Protein AF-A0A550H8I4-F1 (afdb_monomer_lite)

pLDDT: mean 87.82, std 11.01, range [36.25, 98.25]

Radius of gyration: 15.09 Å; chains: 1; bounding box: 29×20×45 Å

Secondary structure (DSSP, 8-state):
-------SEEE---TTTT--GGG-HHHHHGGGS-GGGS-HHHHHHHHSPPPPEETTEES---HHHHHHHHHHHHTT--EEE--GGG-

Sequence (87 aa):
MRREEIVEVLLTADRTLMSNYHNNEFLGFGTCAPPNFIPELFFSYLFFPRIKTTNGVPSAAPYGLRKIEAQLLNEGFNVNTIDPDQI

Structure (mmCIF, N/CA/C/O backbone):
data_AF-A0A550H8I4-F1
#
_entry.id   AF-A0A550H8I4-F1
#
loop_
_atom_site.group_PDB
_atom_site.id
_atom_site.type_symbol
_atom_site.label_atom_id
_atom_site.label_alt_id
_atom_site.label_comp_id
_atom_site.label_asym_id
_atom_site.label_entity_id
_atom_site.label_seq_id
_atom_site.pdbx_PDB_ins_code
_atom_site.Cartn_x
_atom_site.Cartn_y
_atom_site.Cartn_z
_atom_site.occupancy
_atom_site.B_iso_or_equiv
_atom_site.auth_seq_id
_atom_site.auth_comp_id
_atom_site.auth_asym_id
_atom_site.auth_atom_id
_atom_site.pdbx_PDB_model_num
ATOM 1 N N . MET A 1 1 ? 8.416 -7.056 22.015 1.00 36.25 1 MET A N 1
ATOM 2 C CA . MET A 1 1 ? 7.702 -8.216 21.446 1.00 36.25 1 MET A CA 1
ATOM 3 C C . MET A 1 1 ? 6.220 -7.861 21.446 1.00 36.25 1 MET A C 1
ATOM 5 O O . MET A 1 1 ? 5.598 -7.920 22.497 1.00 36.25 1 MET A O 1
ATOM 9 N N . ARG A 1 2 ? 5.702 -7.309 20.340 1.00 47.62 2 ARG A N 1
ATOM 10 C CA . ARG A 1 2 ? 4.278 -6.947 20.226 1.00 47.62 2 ARG A CA 1
ATOM 11 C C . ARG A 1 2 ? 3.534 -8.246 19.897 1.00 47.62 2 ARG A C 1
ATOM 13 O O . ARG A 1 2 ? 3.993 -8.965 19.016 1.00 47.62 2 ARG A O 1
ATOM 20 N N . ARG A 1 3 ? 2.508 -8.590 20.682 1.00 46.47 3 ARG A N 1
ATOM 21 C CA . ARG A 1 3 ? 1.625 -9.743 20.426 1.00 46.47 3 ARG A CA 1
ATOM 22 C C . ARG A 1 3 ? 1.059 -9.621 19.008 1.00 46.47 3 ARG A C 1
ATOM 24 O O . ARG A 1 3 ? 0.891 -8.495 18.550 1.00 46.47 3 ARG A O 1
ATOM 31 N N . GLU A 1 4 ? 0.788 -10.742 18.343 1.00 59.38 4 GLU A N 1
ATOM 32 C CA . GLU A 1 4 ? -0.028 -10.743 17.124 1.00 59.38 4 GLU A CA 1
ATOM 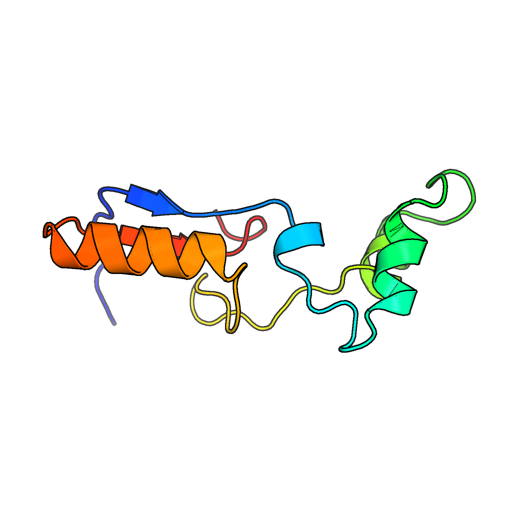33 C C . GLU A 1 4 ? -1.378 -10.102 17.473 1.00 59.38 4 GLU A C 1
ATOM 35 O O . GLU A 1 4 ? -2.210 -10.696 18.159 1.00 59.38 4 GLU A O 1
ATOM 40 N N . GLU A 1 5 ? -1.529 -8.822 17.136 1.00 67.38 5 GLU A N 1
ATOM 41 C CA . GLU A 1 5 ? -2.788 -8.104 17.266 1.00 67.38 5 GLU A CA 1
ATOM 42 C C . GLU A 1 5 ? -3.730 -8.700 16.230 1.00 67.38 5 GLU A C 1
ATOM 44 O O . GLU A 1 5 ? -3.440 -8.679 15.036 1.00 67.38 5 GLU A O 1
ATOM 49 N N . ILE A 1 6 ? -4.835 -9.279 16.698 1.00 80.50 6 ILE A N 1
ATOM 50 C CA . ILE A 1 6 ? -5.889 -9.795 15.829 1.00 80.50 6 ILE A CA 1
ATOM 51 C C . ILE A 1 6 ? -6.437 -8.604 15.047 1.00 80.50 6 ILE A C 1
ATOM 53 O O . ILE A 1 6 ? -7.114 -7.748 15.617 1.00 80.50 6 ILE A O 1
ATOM 57 N N . VAL A 1 7 ? -6.087 -8.533 13.766 1.00 89.38 7 VAL A N 1
ATOM 58 C CA . VAL A 1 7 ? -6.527 -7.475 12.857 1.00 89.38 7 VAL A CA 1
ATOM 59 C C . VAL A 1 7 ? -7.922 -7.832 12.354 1.00 89.38 7 VAL A C 1
ATOM 61 O O . VAL A 1 7 ? -8.142 -8.946 11.884 1.00 89.38 7 VAL A O 1
ATOM 64 N N . GLU A 1 8 ? -8.868 -6.904 12.456 1.00 94.19 8 GLU A N 1
ATOM 65 C CA . GLU A 1 8 ? -10.235 -7.105 11.961 1.00 94.19 8 GLU A CA 1
ATOM 66 C C . GLU A 1 8 ? -10.308 -6.883 10.450 1.00 94.19 8 GLU A C 1
ATOM 68 O O . GLU A 1 8 ? -11.051 -7.568 9.748 1.00 94.19 8 GLU A O 1
ATOM 73 N N . VAL A 1 9 ? -9.513 -5.934 9.945 1.00 95.06 9 VAL A N 1
ATOM 74 C CA . VAL A 1 9 ? -9.444 -5.602 8.522 1.00 95.06 9 VAL A CA 1
ATOM 75 C C . VAL A 1 9 ? -7.988 -5.547 8.069 1.00 95.06 9 VAL A C 1
ATOM 77 O O . VAL A 1 9 ? -7.199 -4.739 8.553 1.00 95.06 9 VAL A O 1
ATOM 80 N N . LEU A 1 10 ? -7.630 -6.384 7.098 1.00 94.31 10 LEU A N 1
ATOM 81 C CA . LEU A 1 10 ? -6.320 -6.354 6.453 1.00 94.31 10 LEU A CA 1
ATOM 82 C C . LEU A 1 10 ? -6.445 -5.691 5.081 1.00 94.31 10 LEU A C 1
ATOM 84 O O . LEU A 1 10 ? -7.212 -6.142 4.231 1.00 94.31 10 LEU A O 1
ATOM 88 N N . LEU A 1 11 ? -5.692 -4.616 4.867 1.00 95.62 11 LEU A N 1
ATOM 89 C CA . LEU A 1 11 ? -5.634 -3.899 3.601 1.00 95.62 11 LEU A CA 1
ATOM 90 C C . LEU A 1 11 ? -4.362 -4.273 2.845 1.00 95.62 11 LEU A C 1
ATOM 92 O O . LEU A 1 11 ? -3.274 -4.334 3.411 1.00 95.62 11 LEU A O 1
ATOM 96 N N . 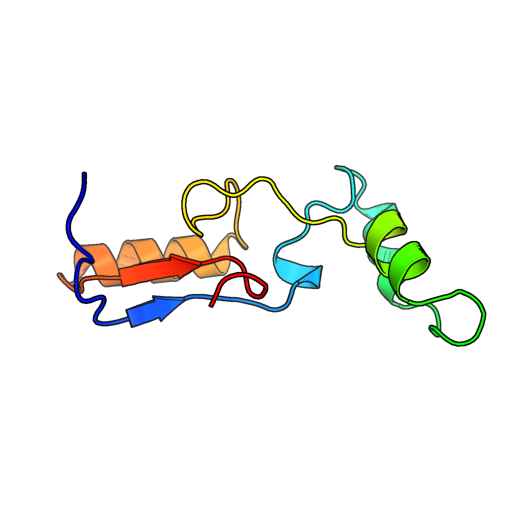THR A 1 12 ? -4.491 -4.482 1.542 1.00 95.38 12 THR A N 1
ATOM 97 C CA . THR A 1 12 ? -3.361 -4.722 0.644 1.00 95.38 12 THR A CA 1
ATOM 98 C C . THR A 1 12 ? -3.718 -4.244 -0.764 1.00 95.38 12 THR A C 1
ATOM 100 O O . THR A 1 12 ? -4.841 -3.798 -1.013 1.00 95.38 12 THR A O 1
ATOM 103 N N . ALA A 1 13 ? -2.761 -4.286 -1.679 1.00 94.69 13 ALA A N 1
ATOM 104 C CA . ALA A 1 13 ? -2.962 -3.990 -3.090 1.00 94.69 13 ALA A CA 1
ATOM 105 C C . ALA A 1 13 ? -1.932 -4.759 -3.916 1.00 94.69 13 ALA A C 1
ATOM 107 O O . ALA A 1 13 ? -0.937 -5.239 -3.375 1.00 94.69 13 ALA A O 1
ATOM 108 N N . ASP A 1 14 ? -2.144 -4.829 -5.229 1.00 92.38 14 ASP A N 1
ATOM 109 C CA . ASP A 1 14 ? -1.184 -5.458 -6.130 1.00 92.38 14 ASP A CA 1
ATOM 110 C C . ASP A 1 14 ? 0.205 -4.828 -6.001 1.00 92.38 14 ASP A C 1
ATOM 112 O O . ASP A 1 14 ? 0.366 -3.626 -5.763 1.00 92.38 14 ASP A O 1
ATOM 116 N N . ARG A 1 15 ? 1.238 -5.643 -6.215 1.00 89.75 15 ARG A N 1
ATOM 117 C CA . ARG A 1 15 ? 2.634 -5.226 -6.058 1.00 89.75 15 ARG A CA 1
ATOM 118 C C . ARG A 1 15 ? 3.009 -4.022 -6.924 1.00 89.75 15 ARG A C 1
ATOM 120 O O . ARG A 1 15 ? 3.822 -3.201 -6.509 1.00 89.75 15 ARG A O 1
ATOM 127 N N . THR A 1 16 ? 2.412 -3.891 -8.106 1.00 91.06 16 THR A N 1
ATOM 128 C CA . THR A 1 16 ? 2.597 -2.721 -8.977 1.00 91.06 16 THR A CA 1
ATOM 129 C C . THR A 1 16 ? 2.053 -1.450 -8.325 1.00 91.06 16 THR A C 1
ATOM 131 O O . THR A 1 16 ? 2.725 -0.426 -8.332 1.00 91.06 16 THR A O 1
ATOM 134 N N . LEU A 1 17 ? 0.893 -1.517 -7.665 1.00 92.00 17 LEU A N 1
ATOM 135 C CA . LEU A 1 17 ? 0.306 -0.392 -6.929 1.00 92.00 17 LEU A CA 1
ATOM 136 C C . LEU A 1 17 ? 1.082 -0.055 -5.648 1.00 92.00 17 LEU A C 1
ATOM 138 O O . LEU A 1 17 ? 1.114 1.103 -5.239 1.00 92.00 17 LEU A O 1
ATOM 142 N N . MET A 1 18 ? 1.718 -1.048 -5.025 1.00 92.62 18 MET A N 1
ATOM 143 C CA . MET A 1 18 ? 2.571 -0.862 -3.846 1.00 92.62 18 MET A CA 1
ATOM 144 C C . MET A 1 18 ? 4.003 -0.425 -4.188 1.00 92.62 18 MET A C 1
ATOM 146 O O . MET A 1 18 ? 4.773 -0.117 -3.284 1.00 92.62 18 MET A O 1
ATOM 150 N N . SER A 1 19 ? 4.387 -0.367 -5.465 1.00 91.50 19 SER A N 1
ATOM 151 C CA . SER A 1 19 ? 5.733 0.041 -5.869 1.00 91.50 19 SER A CA 1
ATOM 152 C C . SER A 1 19 ? 5.854 1.551 -6.072 1.00 91.50 19 SER A C 1
ATOM 154 O O . SER A 1 19 ? 4.934 2.216 -6.540 1.00 91.50 19 SER A O 1
ATOM 156 N N . ASN A 1 20 ? 7.034 2.099 -5.773 1.00 90.19 20 ASN A N 1
ATOM 157 C CA . ASN A 1 20 ? 7.398 3.472 -6.127 1.00 90.19 20 ASN A CA 1
ATOM 158 C C . ASN A 1 20 ? 8.125 3.572 -7.479 1.00 90.19 20 ASN A C 1
ATOM 160 O O . ASN A 1 20 ? 8.603 4.654 -7.814 1.00 90.19 20 ASN A O 1
ATOM 164 N N . TYR A 1 21 ? 8.265 2.469 -8.224 1.00 91.12 21 TYR A N 1
ATOM 165 C CA . TYR A 1 21 ? 8.895 2.446 -9.550 1.00 91.12 21 TYR A CA 1
ATOM 166 C C . TYR A 1 21 ? 10.313 3.057 -9.569 1.00 91.12 21 TYR A C 1
ATOM 168 O O . TYR A 1 21 ? 10.662 3.821 -10.464 1.00 91.12 21 TYR A O 1
ATOM 176 N N . HIS A 1 22 ? 11.129 2.790 -8.537 1.00 89.88 22 HIS A N 1
ATOM 177 C CA . HIS A 1 22 ? 12.449 3.428 -8.327 1.00 89.88 22 HIS A CA 1
ATOM 178 C C . HIS A 1 22 ? 12.401 4.964 -8.227 1.00 89.88 22 HIS A C 1
ATOM 180 O O . HIS A 1 22 ? 13.373 5.650 -8.541 1.00 89.88 22 HIS A O 1
ATOM 186 N N . ASN A 1 23 ? 11.275 5.514 -7.766 1.00 88.00 23 ASN A N 1
ATOM 187 C CA . ASN A 1 23 ? 10.955 6.945 -7.775 1.00 88.00 23 ASN A CA 1
ATOM 188 C C . ASN A 1 23 ? 10.901 7.554 -9.190 1.00 88.00 23 ASN A C 1
ATOM 190 O O . ASN A 1 23 ? 11.126 8.752 -9.353 1.00 88.00 23 ASN A O 1
ATOM 194 N N . ASN A 1 24 ? 10.622 6.739 -10.213 1.00 86.75 24 ASN A N 1
ATOM 195 C CA . ASN A 1 24 ? 10.501 7.176 -11.596 1.00 86.75 24 ASN A CA 1
ATOM 196 C C . ASN A 1 24 ? 9.182 6.687 -12.207 1.00 86.75 24 ASN A C 1
ATOM 198 O O . ASN A 1 24 ? 9.028 5.527 -12.582 1.00 8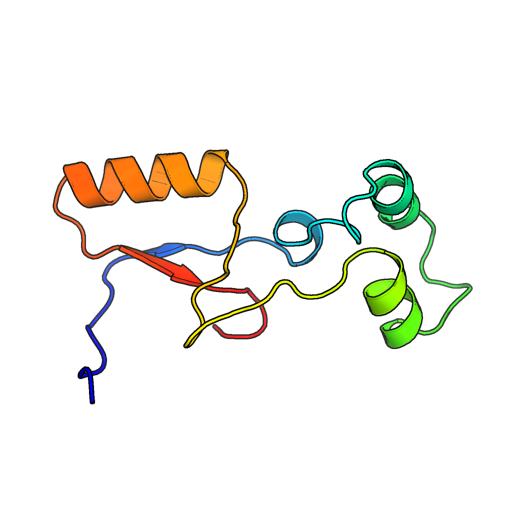6.75 24 ASN A O 1
ATOM 202 N N . GLU A 1 25 ? 8.238 7.608 -12.368 1.00 81.31 25 GLU A N 1
ATOM 203 C CA . GLU A 1 25 ? 6.908 7.325 -12.914 1.00 81.31 25 GLU A CA 1
ATOM 204 C C . GLU A 1 25 ? 6.958 6.749 -14.340 1.00 81.31 25 GLU A C 1
ATOM 206 O O . GLU A 1 25 ? 6.161 5.875 -14.678 1.00 81.31 25 GLU A O 1
ATOM 211 N N . PHE A 1 26 ? 7.933 7.158 -15.165 1.00 84.25 26 PHE A N 1
ATOM 212 C CA . PHE A 1 26 ? 8.104 6.623 -16.524 1.00 84.25 26 PHE A CA 1
ATOM 213 C C . PHE A 1 26 ? 8.500 5.151 -16.533 1.00 84.25 26 PHE A C 1
ATOM 215 O O . PHE A 1 26 ? 8.116 4.409 -17.436 1.00 84.25 26 PHE A O 1
ATOM 222 N N . LEU A 1 27 ? 9.227 4.707 -15.510 1.00 85.00 27 LEU A N 1
ATOM 223 C CA . LEU A 1 27 ? 9.549 3.298 -15.339 1.00 85.00 27 LEU A CA 1
ATOM 224 C C . LEU A 1 27 ? 8.283 2.495 -15.010 1.00 85.00 27 LEU A C 1
ATOM 226 O O . LEU A 1 27 ? 8.135 1.365 -15.465 1.00 85.00 27 LEU A O 1
ATOM 230 N N . GLY A 1 28 ? 7.304 3.114 -14.347 1.00 81.81 28 GLY A N 1
ATOM 231 C CA . GLY A 1 28 ? 5.986 2.520 -14.144 1.00 81.81 28 GLY A CA 1
ATOM 232 C C . GLY A 1 28 ? 5.226 2.223 -15.431 1.00 81.81 28 GLY A C 1
ATOM 233 O O . GLY A 1 28 ? 4.628 1.154 -15.533 1.00 81.81 28 GLY A O 1
ATOM 234 N N . PHE A 1 29 ? 5.331 3.061 -16.467 1.00 83.69 29 PHE A N 1
ATOM 235 C CA . PHE A 1 29 ? 4.746 2.749 -17.782 1.00 83.69 29 PHE A CA 1
ATOM 236 C C . PHE A 1 29 ? 5.353 1.499 -18.428 1.00 83.69 29 PHE A C 1
ATOM 238 O O . PHE A 1 29 ? 4.680 0.808 -19.192 1.00 83.69 29 PHE A O 1
ATOM 245 N N . GLY A 1 30 ? 6.604 1.174 -18.100 1.00 84.56 30 GLY A N 1
ATOM 246 C CA . 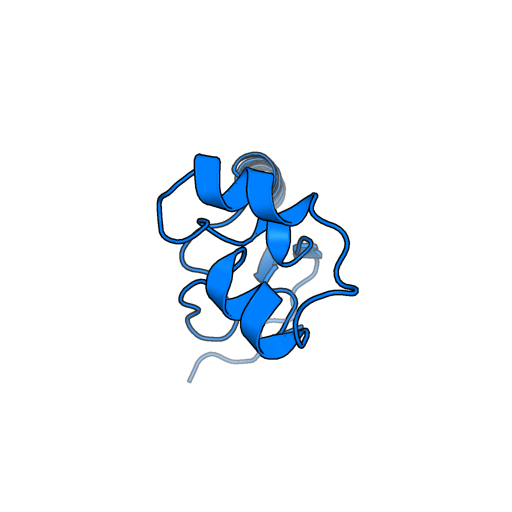GLY A 1 30 ? 7.261 -0.038 -18.576 1.00 84.56 30 GLY A CA 1
ATOM 247 C C . GLY A 1 30 ? 6.594 -1.334 -18.102 1.00 84.56 30 GLY A C 1
ATOM 248 O O . GLY A 1 30 ? 6.735 -2.358 -18.765 1.00 84.56 30 GLY A O 1
ATOM 249 N N . THR A 1 31 ? 5.784 -1.289 -17.037 1.00 84.62 31 THR A N 1
ATOM 250 C CA . THR A 1 31 ? 4.973 -2.442 -16.599 1.00 84.62 31 THR A CA 1
ATOM 251 C C . THR A 1 31 ? 3.921 -2.878 -17.617 1.00 84.62 31 THR A C 1
ATOM 253 O O . THR A 1 31 ? 3.490 -4.026 -17.583 1.00 84.62 31 THR A O 1
ATOM 256 N N . CYS A 1 32 ? 3.547 -2.005 -18.558 1.00 85.38 32 CYS A N 1
ATOM 257 C CA . CYS A 1 32 ? 2.617 -2.322 -19.643 1.00 85.38 32 CYS A CA 1
ATOM 258 C C . CYS A 1 32 ? 3.268 -3.122 -20.785 1.00 85.38 32 CYS A C 1
ATOM 260 O O . CYS A 1 32 ? 2.570 -3.553 -21.705 1.00 85.38 32 CYS A O 1
ATOM 262 N N . ALA A 1 33 ? 4.595 -3.284 -20.779 1.00 83.44 33 ALA A N 1
ATOM 263 C CA . ALA A 1 33 ? 5.285 -4.069 -21.791 1.00 83.44 33 ALA A CA 1
ATOM 264 C C . ALA A 1 33 ? 4.965 -5.568 -21.623 1.00 83.44 33 ALA A C 1
ATOM 266 O O . ALA A 1 33 ? 4.882 -6.059 -20.496 1.00 83.44 33 ALA A O 1
ATOM 267 N N . PRO A 1 34 ? 4.811 -6.326 -22.724 1.00 77.44 34 PRO A N 1
ATOM 268 C CA . PRO A 1 34 ? 4.553 -7.756 -22.641 1.00 77.44 34 PRO A CA 1
ATOM 269 C C . PRO A 1 34 ? 5.731 -8.475 -21.954 1.00 77.44 34 PRO A C 1
ATOM 271 O O . PRO A 1 34 ? 6.884 -8.269 -22.348 1.00 77.44 34 PRO A O 1
ATOM 274 N N . PRO A 1 35 ? 5.471 -9.357 -20.971 1.00 68.25 35 PRO A N 1
ATOM 275 C CA . PRO A 1 35 ? 6.512 -9.996 -20.159 1.00 68.25 35 PRO A CA 1
ATOM 276 C C . PRO A 1 35 ? 7.378 -10.997 -20.944 1.00 68.25 35 PRO A C 1
ATOM 278 O O . PRO A 1 35 ? 8.392 -11.476 -20.449 1.00 68.25 35 PRO A O 1
ATOM 281 N N . ASN A 1 36 ? 7.012 -11.312 -22.187 1.00 72.56 36 ASN A N 1
ATOM 282 C CA . ASN A 1 36 ? 7.570 -12.416 -22.970 1.00 72.56 36 ASN A CA 1
ATOM 283 C C . ASN A 1 36 ? 9.050 -12.266 -23.359 1.00 72.56 36 ASN A C 1
ATOM 285 O O . ASN A 1 36 ? 9.644 -13.235 -23.826 1.00 72.56 36 ASN A O 1
ATOM 289 N N . PHE A 1 37 ? 9.644 -11.080 -23.208 1.00 74.94 37 PHE A N 1
ATOM 290 C CA . PHE A 1 37 ? 11.029 -10.834 -23.622 1.00 74.94 37 PHE A CA 1
ATOM 291 C C . PHE A 1 37 ? 12.056 -10.965 -22.491 1.00 74.94 37 PHE A C 1
ATOM 293 O O . PHE A 1 37 ? 13.248 -11.056 -22.778 1.00 74.94 37 PHE A O 1
ATOM 300 N N . ILE A 1 38 ? 11.634 -10.953 -21.222 1.00 83.19 38 ILE A N 1
ATOM 301 C CA . ILE A 1 38 ? 12.543 -10.815 -20.077 1.00 83.19 38 ILE A CA 1
ATOM 302 C C . ILE A 1 38 ? 12.084 -11.732 -18.931 1.00 83.19 38 ILE A C 1
ATOM 304 O O . ILE A 1 38 ? 10.890 -11.783 -18.647 1.00 83.19 38 ILE A O 1
ATOM 308 N N . PRO A 1 39 ? 12.999 -12.421 -18.220 1.00 87.62 39 PRO A N 1
ATOM 309 C CA . PRO A 1 39 ? 12.647 -13.185 -17.025 1.00 87.62 39 PRO A CA 1
ATOM 310 C C . PRO A 1 39 ? 11.893 -12.339 -15.985 1.00 87.62 39 PRO A C 1
ATOM 312 O O . PRO A 1 39 ? 12.300 -11.219 -15.672 1.00 87.62 39 PRO A O 1
ATOM 315 N N . GLU A 1 40 ? 10.838 -12.900 -15.393 1.00 84.56 40 GLU A N 1
ATOM 316 C CA . GLU A 1 40 ? 9.920 -12.206 -14.473 1.00 84.56 40 GLU A CA 1
ATOM 317 C C . GLU A 1 40 ? 10.623 -11.543 -13.275 1.00 84.56 40 GLU A C 1
ATOM 319 O O . GLU A 1 40 ? 10.288 -10.425 -12.877 1.00 84.56 40 GLU A O 1
ATOM 324 N N . LEU A 1 41 ? 11.653 -12.190 -12.718 1.00 85.69 41 LEU A N 1
ATOM 325 C CA . LEU A 1 41 ? 12.425 -11.637 -11.603 1.00 85.69 41 LEU A CA 1
ATOM 326 C C . LEU A 1 41 ? 13.141 -10.336 -11.995 1.00 85.69 41 LEU A C 1
ATOM 328 O O . LEU A 1 41 ? 13.186 -9.387 -11.217 1.00 85.69 41 LEU A O 1
ATOM 332 N N . PHE A 1 42 ? 13.678 -10.281 -13.215 1.00 87.94 42 PHE A N 1
ATOM 333 C CA . PHE A 1 42 ? 14.341 -9.087 -13.727 1.00 87.94 42 PHE A CA 1
ATOM 334 C C . PHE A 1 42 ? 13.319 -8.014 -14.113 1.00 87.94 42 PHE A C 1
ATOM 336 O O . PHE A 1 42 ? 13.518 -6.845 -13.799 1.00 87.94 42 PHE A O 1
ATOM 343 N N . PHE A 1 43 ? 12.199 -8.412 -14.725 1.00 88.00 43 PHE A N 1
ATOM 344 C CA . PHE A 1 43 ? 11.097 -7.509 -15.064 1.00 88.00 43 PHE A CA 1
ATOM 345 C C . PHE A 1 43 ? 10.526 -6.813 -13.818 1.00 88.00 43 PHE A C 1
ATOM 347 O O . PHE A 1 43 ? 10.426 -5.588 -13.775 1.00 88.00 43 PHE A O 1
ATOM 354 N N . SER A 1 44 ? 10.231 -7.581 -12.765 1.00 88.25 44 SER A N 1
ATOM 355 C CA . SER A 1 44 ? 9.722 -7.051 -11.495 1.00 88.25 44 SER A CA 1
ATOM 356 C C . SER A 1 44 ? 10.745 -6.202 -10.749 1.00 88.25 44 SER A C 1
ATOM 358 O O . SER A 1 44 ? 10.386 -5.164 -10.201 1.00 88.25 44 SER A O 1
ATOM 360 N N . TYR A 1 45 ? 12.023 -6.590 -10.750 1.00 88.50 45 TYR A N 1
ATOM 361 C CA . TYR A 1 45 ? 13.087 -5.774 -10.167 1.00 88.50 45 TYR A CA 1
ATOM 362 C C . TYR A 1 45 ? 13.239 -4.428 -10.884 1.00 88.50 45 TYR A C 1
ATOM 364 O O . TYR A 1 45 ? 13.403 -3.402 -10.226 1.00 88.50 45 TYR A O 1
ATOM 372 N N . LEU A 1 46 ? 13.179 -4.426 -12.218 1.00 88.31 46 LEU A N 1
ATOM 373 C CA . LEU A 1 46 ? 13.363 -3.226 -13.022 1.00 88.31 46 LEU A CA 1
ATOM 374 C C . LEU A 1 46 ? 12.170 -2.278 -12.908 1.00 88.31 46 LEU A C 1
ATOM 376 O O . LEU A 1 46 ? 12.375 -1.092 -12.687 1.00 88.31 46 LEU A O 1
ATOM 380 N N . PHE A 1 47 ? 10.944 -2.782 -13.055 1.00 89.00 47 PHE A N 1
ATOM 381 C CA . PHE A 1 47 ? 9.777 -1.914 -13.166 1.00 89.00 47 PHE A CA 1
ATOM 382 C C . PHE A 1 47 ? 9.069 -1.673 -11.834 1.00 89.00 47 PHE A C 1
ATOM 384 O O . PHE A 1 47 ? 8.813 -0.525 -11.505 1.00 89.00 47 PHE A O 1
ATOM 391 N N . PHE A 1 48 ? 8.793 -2.704 -11.036 1.00 91.31 48 PHE A N 1
ATOM 392 C CA . PHE A 1 48 ? 8.024 -2.585 -9.788 1.00 91.31 48 PHE A CA 1
ATOM 393 C C . PHE A 1 48 ? 8.791 -3.182 -8.593 1.00 91.31 48 PHE A C 1
ATOM 395 O O . PHE A 1 48 ? 8.427 -4.239 -8.052 1.00 91.31 48 PHE A O 1
ATOM 402 N N . PRO A 1 49 ? 9.883 -2.521 -8.156 1.00 90.81 49 PRO A N 1
ATOM 403 C CA . PRO A 1 49 ? 10.651 -2.972 -7.006 1.00 90.81 49 PRO A CA 1
ATOM 404 C C . PRO A 1 49 ? 9.779 -3.026 -5.751 1.00 90.81 49 PRO A C 1
ATOM 406 O O . PRO A 1 49 ? 8.852 -2.228 -5.574 1.00 90.81 49 PRO A O 1
ATOM 409 N N . ARG A 1 50 ? 10.113 -3.959 -4.856 1.00 89.62 50 ARG A N 1
ATOM 410 C CA . ARG A 1 50 ? 9.507 -4.016 -3.524 1.00 89.62 50 ARG A CA 1
ATOM 411 C C . ARG A 1 50 ? 9.870 -2.762 -2.749 1.00 89.62 50 ARG A C 1
ATOM 413 O O . ARG A 1 50 ? 11.031 -2.348 -2.729 1.00 89.62 50 ARG A O 1
ATOM 420 N N . ILE A 1 51 ? 8.882 -2.200 -2.077 1.00 91.31 51 ILE A N 1
ATOM 421 C CA . ILE A 1 51 ? 9.102 -1.112 -1.137 1.00 91.31 51 ILE A CA 1
ATOM 422 C C . ILE A 1 51 ? 9.595 -1.656 0.199 1.00 91.31 51 ILE A C 1
ATOM 424 O O . ILE A 1 51 ? 9.468 -2.838 0.515 1.00 91.31 51 ILE A O 1
ATOM 428 N N . LYS A 1 52 ? 10.209 -0.783 0.995 1.00 91.69 52 LYS A N 1
ATOM 429 C CA . LYS A 1 52 ? 10.726 -1.171 2.301 1.00 91.69 52 LYS A CA 1
ATOM 430 C C . LYS A 1 52 ? 9.560 -1.457 3.242 1.00 91.69 52 LYS A C 1
ATOM 432 O O . LYS A 1 52 ? 8.722 -0.588 3.470 1.00 91.69 52 LYS A O 1
ATOM 437 N N . THR A 1 53 ? 9.558 -2.636 3.843 1.00 92.31 53 THR A N 1
ATOM 438 C CA . THR A 1 53 ? 8.565 -3.028 4.842 1.00 92.31 53 THR A CA 1
ATOM 439 C C . THR A 1 53 ? 9.199 -3.134 6.226 1.00 92.31 53 THR A C 1
ATOM 441 O O . THR A 1 53 ? 10.398 -3.381 6.375 1.00 92.31 53 THR A O 1
ATOM 444 N N . THR A 1 54 ? 8.406 -2.894 7.267 1.00 91.19 54 THR A N 1
ATOM 445 C CA . THR A 1 54 ? 8.781 -3.119 8.668 1.00 91.19 54 THR A CA 1
ATOM 446 C C . THR A 1 54 ? 7.706 -3.986 9.306 1.00 91.19 54 THR A C 1
ATOM 448 O O . THR A 1 54 ? 6.603 -3.510 9.550 1.00 91.19 54 THR A O 1
ATOM 451 N N . ASN A 1 55 ? 8.025 -5.258 9.569 1.00 86.81 55 ASN A N 1
ATOM 452 C CA . ASN A 1 55 ? 7.074 -6.260 10.074 1.00 86.81 55 ASN A CA 1
ATOM 453 C C . ASN A 1 55 ? 5.804 -6.377 9.204 1.00 86.81 55 ASN A C 1
ATOM 455 O O . ASN A 1 55 ? 4.697 -6.264 9.720 1.00 86.81 55 ASN A O 1
ATOM 459 N N . GLY A 1 56 ? 5.948 -6.514 7.881 1.00 86.06 56 GLY A N 1
ATOM 460 C CA . GLY A 1 56 ? 4.805 -6.569 6.957 1.00 86.06 56 GLY A CA 1
ATOM 461 C C . GLY A 1 56 ? 4.275 -5.197 6.534 1.00 86.06 56 GLY A C 1
ATOM 462 O O . GLY A 1 56 ? 3.790 -5.046 5.417 1.00 86.06 56 GLY A O 1
ATOM 463 N N . VAL A 1 57 ? 4.418 -4.170 7.379 1.00 90.81 57 VAL A N 1
ATOM 464 C CA . VAL A 1 57 ? 3.858 -2.841 7.103 1.00 90.81 57 VAL A CA 1
ATOM 465 C C . VAL A 1 57 ? 4.739 -2.087 6.103 1.00 90.81 57 VAL A C 1
ATOM 467 O O . VAL A 1 57 ? 5.920 -1.848 6.389 1.00 90.81 57 VAL A O 1
ATOM 470 N N . PRO A 1 58 ? 4.203 -1.681 4.943 1.00 93.25 58 PRO A N 1
ATOM 471 C CA . PRO A 1 58 ? 4.966 -0.975 3.930 1.00 93.25 58 PRO A CA 1
ATOM 472 C C . PRO A 1 58 ? 5.226 0.490 4.312 1.00 93.25 58 PRO A C 1
ATOM 474 O O . PRO A 1 58 ? 4.366 1.168 4.882 1.00 93.25 58 PRO A O 1
ATOM 477 N N . SER A 1 59 ? 6.403 1.021 3.953 1.00 92.94 59 SER A N 1
ATOM 478 C CA . SER A 1 59 ? 6.771 2.423 4.217 1.00 92.94 59 SER A CA 1
ATOM 479 C C . SER A 1 59 ? 5.892 3.435 3.475 1.00 92.94 59 SER A C 1
ATOM 481 O O . SER A 1 59 ? 5.749 4.570 3.920 1.00 92.94 59 SER A O 1
ATOM 483 N N . ALA A 1 60 ? 5.318 3.034 2.342 1.00 92.00 60 ALA A N 1
ATOM 484 C CA . ALA A 1 60 ? 4.376 3.807 1.543 1.00 92.00 60 ALA A CA 1
ATOM 485 C C . ALA A 1 60 ? 3.285 2.865 1.024 1.00 92.00 60 ALA A C 1
ATOM 487 O O . ALA A 1 60 ? 3.523 1.680 0.866 1.00 92.00 60 ALA A O 1
ATOM 488 N N . ALA A 1 61 ? 2.085 3.368 0.776 1.00 94.50 61 ALA A N 1
ATOM 489 C CA . ALA A 1 61 ? 1.014 2.590 0.157 1.00 94.50 61 ALA A CA 1
ATOM 490 C C . ALA A 1 61 ? 0.202 3.528 -0.747 1.00 94.50 61 ALA A C 1
ATOM 492 O O . ALA A 1 61 ? 0.315 4.751 -0.580 1.00 94.50 61 ALA A O 1
ATOM 493 N N . PRO A 1 62 ? -0.625 3.006 -1.672 1.00 94.88 62 PRO A N 1
ATOM 494 C CA . PRO A 1 62 ? -1.514 3.827 -2.476 1.00 94.88 62 PRO A CA 1
ATOM 495 C C . PRO A 1 62 ? -2.284 4.819 -1.611 1.00 94.88 62 PRO A C 1
ATOM 497 O O . PRO A 1 62 ? -2.874 4.459 -0.591 1.00 94.88 62 PRO A O 1
ATOM 500 N N . TYR A 1 63 ? -2.303 6.079 -2.032 1.00 94.75 63 TYR A N 1
ATOM 501 C CA . TYR A 1 63 ? -2.912 7.149 -1.248 1.00 94.75 63 TYR A CA 1
ATOM 502 C C . TYR A 1 63 ? -4.388 6.875 -0.915 1.00 94.75 63 TYR A C 1
ATOM 504 O O . TYR A 1 63 ? -4.833 7.135 0.201 1.00 94.75 63 TYR A O 1
ATOM 512 N N . GLY A 1 64 ? -5.138 6.284 -1.853 1.00 96.19 64 GLY A N 1
ATOM 513 C CA . GLY A 1 64 ? -6.515 5.846 -1.612 1.00 96.19 64 GLY A CA 1
ATOM 514 C C . GLY A 1 64 ? -6.621 4.782 -0.515 1.00 96.19 64 GLY A C 1
ATOM 515 O O . GLY A 1 64 ? -7.498 4.878 0.337 1.00 96.19 64 GLY A O 1
ATOM 516 N N . LEU A 1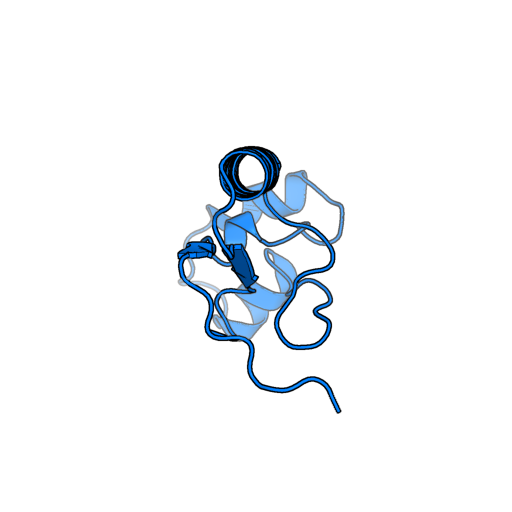 65 ? -5.683 3.832 -0.475 1.00 95.88 65 LEU A N 1
ATOM 517 C CA . LEU A 1 65 ? -5.640 2.792 0.553 1.00 95.88 65 LEU A CA 1
ATOM 518 C C . LEU A 1 65 ? -5.379 3.395 1.939 1.00 95.88 65 LEU A C 1
ATOM 520 O O . LEU A 1 65 ? -6.077 3.059 2.888 1.00 95.88 65 LEU A O 1
ATOM 524 N N . ARG A 1 66 ? -4.465 4.373 2.036 1.00 95.75 66 ARG A N 1
ATOM 525 C CA . ARG A 1 66 ? -4.210 5.117 3.285 1.00 95.75 66 ARG A CA 1
ATOM 526 C C . ARG A 1 66 ? -5.414 5.936 3.753 1.00 95.75 66 ARG A C 1
ATOM 528 O O . ARG A 1 66 ? -5.610 6.083 4.954 1.00 95.75 66 ARG A O 1
ATOM 535 N N . LYS A 1 67 ? -6.242 6.456 2.839 1.00 97.56 67 LYS A N 1
ATOM 536 C CA . LYS A 1 67 ? -7.508 7.114 3.215 1.00 97.56 67 LYS A CA 1
ATOM 537 C C . LYS A 1 67 ? -8.518 6.132 3.792 1.00 97.56 67 LYS A C 1
ATOM 539 O O . LYS A 1 67 ? -9.171 6.458 4.775 1.00 97.56 67 LYS A O 1
ATOM 544 N N . ILE A 1 68 ? -8.649 4.959 3.175 1.00 97.69 68 ILE A N 1
ATOM 545 C CA . ILE A 1 68 ? -9.550 3.905 3.653 1.00 97.69 68 ILE A CA 1
ATOM 546 C C . ILE A 1 68 ? -9.090 3.421 5.031 1.00 97.69 68 ILE A C 1
ATOM 548 O O . ILE A 1 68 ? -9.902 3.365 5.947 1.00 97.69 68 ILE A O 1
ATOM 552 N N . GLU A 1 69 ? -7.790 3.164 5.199 1.00 96.62 69 GLU A N 1
ATOM 553 C CA . GLU A 1 69 ? -7.177 2.833 6.490 1.00 96.62 69 GLU A CA 1
ATOM 554 C C . GLU A 1 69 ? -7.496 3.898 7.547 1.00 96.62 69 GLU A C 1
ATOM 556 O O . GLU A 1 69 ? -8.017 3.575 8.610 1.00 96.62 69 GLU A O 1
ATOM 561 N N . ALA A 1 70 ? -7.263 5.177 7.237 1.00 97.00 70 ALA A N 1
ATOM 562 C CA . ALA A 1 70 ? -7.541 6.274 8.160 1.00 97.00 70 ALA A CA 1
ATOM 563 C C . ALA A 1 70 ? -9.026 6.367 8.547 1.00 97.00 70 ALA A C 1
ATOM 565 O O . ALA A 1 70 ? -9.333 6.594 9.716 1.00 97.00 70 ALA A O 1
ATOM 566 N N . GLN A 1 71 ? -9.946 6.171 7.595 1.00 98.25 71 GLN A N 1
ATOM 567 C CA . GLN A 1 71 ? -11.379 6.179 7.892 1.00 98.25 71 GLN A CA 1
ATOM 568 C C . GLN A 1 71 ? -11.773 4.993 8.777 1.00 98.25 71 GLN A C 1
ATOM 570 O O . GLN A 1 71 ? -12.496 5.183 9.746 1.00 98.25 71 GLN A O 1
ATOM 575 N N . LEU A 1 72 ? -11.287 3.786 8.483 1.00 97.31 72 LEU A N 1
ATOM 576 C CA . LEU A 1 72 ? -11.589 2.588 9.271 1.00 97.31 72 LEU A CA 1
ATOM 577 C C . LEU A 1 72 ? -11.067 2.701 10.709 1.00 97.31 72 LEU A C 1
ATOM 579 O O . LEU A 1 72 ? -11.794 2.375 11.645 1.00 97.31 72 LEU A O 1
ATOM 583 N N . LEU A 1 73 ? -9.855 3.238 10.891 1.00 96.25 73 LEU A N 1
ATOM 584 C CA . LEU A 1 73 ? -9.328 3.556 12.221 1.00 96.25 73 LEU A CA 1
ATOM 585 C C . LEU A 1 73 ? -10.217 4.572 12.952 1.00 96.25 73 LEU A C 1
ATOM 587 O O . LEU A 1 73 ? -10.451 4.430 14.149 1.00 96.25 73 LEU A O 1
ATOM 591 N N . ASN A 1 74 ? -10.728 5.585 12.244 1.00 97.56 74 ASN A N 1
ATOM 592 C CA . ASN A 1 74 ? -11.610 6.601 12.821 1.00 97.56 74 ASN A CA 1
ATOM 593 C C . ASN A 1 74 ? -12.978 6.037 13.252 1.00 97.56 74 ASN A C 1
ATOM 595 O O . ASN A 1 74 ? -13.541 6.503 14.238 1.00 97.56 74 ASN A O 1
ATOM 599 N N . GLU A 1 75 ? -13.493 5.023 12.554 1.00 97.38 75 GLU A N 1
ATOM 600 C CA . GLU A 1 75 ? -14.711 4.288 12.941 1.00 97.38 75 GLU A CA 1
ATOM 601 C C . GLU A 1 75 ? -14.466 3.265 14.072 1.00 97.38 75 GLU A C 1
ATOM 603 O O . GLU A 1 75 ? -15.410 2.660 14.577 1.00 97.38 75 GLU A O 1
ATOM 608 N N . GLY A 1 76 ? -13.210 3.073 14.497 1.00 95.56 76 GLY A N 1
ATOM 609 C CA . GLY A 1 76 ? -12.840 2.197 15.612 1.00 95.56 76 GLY A CA 1
ATOM 610 C C . GLY A 1 76 ? -12.491 0.757 15.231 1.00 95.56 76 GLY A C 1
ATOM 611 O O . GLY A 1 76 ? -12.367 -0.075 16.127 1.00 95.56 76 GLY A O 1
ATOM 612 N N . PHE A 1 77 ? -12.305 0.454 13.942 1.00 96.12 77 PHE A N 1
ATOM 613 C CA . PHE A 1 77 ? -11.834 -0.863 13.503 1.00 96.12 77 PHE A CA 1
ATOM 614 C C . PHE A 1 77 ? -10.330 -1.022 13.731 1.00 96.12 77 PHE A C 1
ATOM 616 O O . PHE A 1 77 ? -9.546 -0.109 13.452 1.00 96.12 77 PHE A O 1
ATOM 623 N N . ASN A 1 78 ? -9.903 -2.219 14.138 1.00 93.94 78 ASN A N 1
ATOM 624 C CA . ASN A 1 78 ? -8.497 -2.598 14.084 1.00 93.94 78 ASN A CA 1
ATOM 625 C C . ASN A 1 78 ? -8.108 -2.962 12.643 1.00 93.94 78 ASN A C 1
ATOM 627 O O . ASN A 1 78 ? -8.333 -4.088 12.191 1.00 93.94 78 ASN A O 1
ATOM 631 N N . VAL A 1 79 ? -7.537 -1.999 11.917 1.00 95.25 79 VAL A N 1
ATOM 632 C CA . VAL A 1 79 ? -7.100 -2.153 10.525 1.00 95.25 79 VAL A CA 1
ATOM 633 C C . VAL A 1 79 ? -5.582 -2.042 10.401 1.00 95.25 79 VAL A C 1
ATOM 635 O O . VAL A 1 79 ? -4.950 -1.225 11.070 1.00 95.25 79 VAL A O 1
ATOM 638 N N . ASN A 1 80 ? -4.996 -2.843 9.511 1.00 94.31 80 ASN A N 1
ATOM 639 C CA . ASN A 1 80 ? -3.581 -2.747 9.160 1.00 94.31 80 ASN A CA 1
ATOM 640 C C . ASN A 1 80 ? -3.381 -2.887 7.647 1.00 94.31 80 ASN A C 1
ATOM 642 O O . ASN A 1 80 ? -4.069 -3.674 6.996 1.00 94.31 80 ASN A O 1
ATOM 646 N N . THR A 1 81 ? -2.409 -2.163 7.097 1.00 94.44 81 THR A N 1
ATOM 647 C CA . THR A 1 81 ? -2.000 -2.290 5.694 1.00 94.44 81 THR A CA 1
ATOM 648 C C . THR A 1 81 ? -0.727 -3.124 5.582 1.00 94.44 81 THR A C 1
ATOM 650 O O . THR A 1 81 ? 0.274 -2.805 6.226 1.00 94.44 81 THR A O 1
ATOM 653 N N . ILE A 1 82 ? -0.738 -4.152 4.734 1.00 94.44 82 ILE A N 1
ATOM 654 C CA . ILE A 1 82 ? 0.384 -5.076 4.539 1.00 94.44 82 ILE A CA 1
ATOM 655 C C . ILE A 1 82 ? 0.830 -5.130 3.075 1.00 94.44 82 ILE A C 1
ATOM 657 O O . ILE A 1 82 ? 0.026 -4.983 2.148 1.00 94.44 82 ILE A O 1
ATOM 661 N N . ASP A 1 83 ? 2.128 -5.336 2.870 1.00 92.88 83 ASP A N 1
ATOM 662 C CA . ASP A 1 83 ? 2.677 -5.626 1.546 1.00 92.88 83 ASP A CA 1
ATOM 663 C C . ASP A 1 83 ? 2.136 -6.973 1.021 1.00 92.88 83 ASP A C 1
ATOM 665 O O . ASP A 1 83 ? 2.062 -7.933 1.794 1.00 92.88 83 ASP A O 1
ATOM 669 N N . PRO A 1 84 ? 1.749 -7.073 -0.265 1.00 92.00 84 PRO A N 1
ATOM 670 C CA . PRO A 1 84 ? 1.140 -8.281 -0.825 1.00 92.00 84 PRO A CA 1
ATOM 671 C C . PRO A 1 84 ? 2.045 -9.516 -0.760 1.00 92.00 84 PRO A C 1
ATOM 673 O O . PRO A 1 84 ? 1.538 -10.631 -0.672 1.00 92.00 84 PRO A O 1
ATOM 676 N N . ASP A 1 85 ? 3.371 -9.341 -0.761 1.00 88.75 85 ASP A N 1
ATOM 677 C CA . ASP A 1 85 ? 4.317 -10.455 -0.656 1.00 88.75 85 ASP A CA 1
ATOM 678 C C . ASP A 1 85 ? 4.514 -10.912 0.812 1.00 88.75 85 ASP A C 1
ATOM 680 O O . ASP A 1 85 ? 5.337 -11.793 1.075 1.00 88.75 85 ASP A O 1
ATOM 684 N N . GLN A 1 86 ? 3.811 -10.298 1.777 1.00 85.50 86 GLN A N 1
ATOM 685 C CA . GLN A 1 86 ? 3.931 -10.557 3.220 1.00 85.50 86 GLN A CA 1
ATOM 686 C C . GLN A 1 86 ? 2.591 -10.828 3.929 1.00 85.50 86 GLN A C 1
ATOM 688 O O . GLN A 1 86 ? 2.56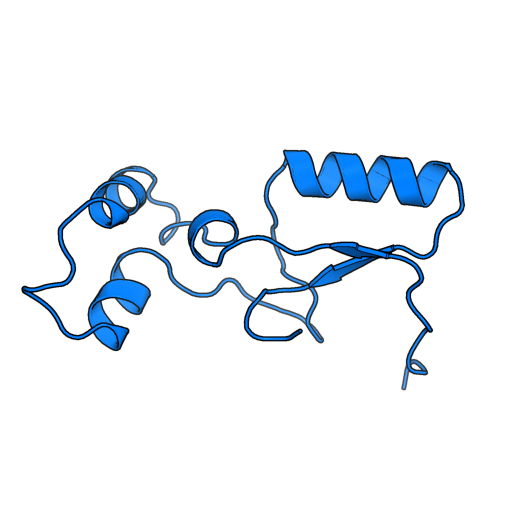1 -10.757 5.158 1.00 85.50 86 GLN A O 1
ATOM 693 N N . ILE A 1 87 ? 1.518 -11.103 3.174 1.00 79.88 87 ILE A N 1
ATOM 694 C CA . ILE A 1 87 ? 0.201 -11.523 3.698 1.00 79.88 87 ILE A CA 1
ATOM 695 C C . ILE A 1 87 ? 0.315 -12.826 4.496 1.00 79.88 87 ILE A C 1
ATOM 697 O O . ILE A 1 87 ? 1.046 -13.738 4.042 1.00 79.88 87 ILE A O 1
#

Foldseek 3Di:
DDPPDPAPAEAEDDLLQQFCQVVDVVLSVLLPDDCVPDPPVVNCCNRRNHADDDLQAGPDGRPVSVVVVVVCVVVPGRYGYGYPVND